Protein AF-A0A257PVN3-F1 (afdb_monomer_lite)

Secondary structure (DSSP, 8-state):
--HHHHHHHHHHHHHHHHHHHHHHHHHHHHHHHHHHHHS----THHHHHHHHHHHHHHHHHHHHHHHHHHHHHHHHHHHHHHHHH--

Structure (mmCIF, N/CA/C/O backbone):
data_AF-A0A257PVN3-F1
#
_entry.id   AF-A0A257PVN3-F1
#
loop_
_atom_site.group_PDB
_atom_site.id
_atom_site.type_symbol
_atom_site.label_atom_id
_atom_site.label_alt_id
_atom_site.label_comp_id
_atom_site.label_asym_id
_atom_site.label_entity_id
_atom_site.label_seq_id
_atom_site.pdbx_PDB_ins_code
_atom_site.Cartn_x
_atom_site.Cartn_y
_atom_site.Cartn_z
_atom_site.occupancy
_atom_site.B_iso_or_equiv
_atom_site.auth_seq_id
_atom_site.auth_comp_id
_atom_site.auth_asym_id
_atom_site.auth_atom_id
_atom_site.pdbx_PDB_model_num
ATOM 1 N N . MET A 1 1 ? 12.544 1.185 -27.029 1.00 70.56 1 MET A N 1
ATOM 2 C CA . MET A 1 1 ? 11.362 1.541 -26.207 1.00 70.56 1 MET A CA 1
ATOM 3 C C . MET A 1 1 ? 11.024 3.000 -26.465 1.00 70.56 1 MET A C 1
ATOM 5 O O . MET A 1 1 ? 11.942 3.809 -26.446 1.00 70.56 1 MET A O 1
ATOM 9 N N . SER A 1 2 ? 9.765 3.351 -26.749 1.00 83.69 2 SER A N 1
ATOM 10 C CA . SER A 1 2 ? 9.387 4.767 -26.874 1.00 83.69 2 SER A CA 1
ATOM 11 C C . SER A 1 2 ? 9.352 5.434 -25.486 1.00 83.69 2 SER A C 1
ATOM 13 O O . SER A 1 2 ? 9.044 4.752 -24.505 1.00 83.69 2 SER A O 1
ATOM 15 N N . PRO A 1 3 ? 9.615 6.751 -25.370 1.00 82.00 3 PRO A N 1
ATOM 16 C CA . PRO A 1 3 ? 9.555 7.461 -24.086 1.00 82.00 3 PRO A CA 1
ATOM 17 C C . PRO A 1 3 ? 8.208 7.304 -23.359 1.00 82.00 3 PRO A C 1
ATOM 19 O O . PRO A 1 3 ? 8.166 7.206 -22.136 1.00 82.00 3 PRO A O 1
ATOM 22 N N . ALA A 1 4 ? 7.109 7.210 -24.116 1.00 87.56 4 ALA A N 1
ATOM 23 C CA . ALA A 1 4 ? 5.767 7.000 -23.574 1.00 87.56 4 ALA A CA 1
ATOM 24 C C . ALA A 1 4 ? 5.559 5.592 -22.981 1.00 87.56 4 ALA A C 1
ATOM 26 O O . ALA A 1 4 ? 4.834 5.438 -22.003 1.00 87.56 4 ALA A O 1
ATOM 27 N N . ALA A 1 5 ? 6.200 4.561 -23.540 1.00 87.62 5 ALA A N 1
ATOM 28 C CA . ALA A 1 5 ? 6.107 3.201 -23.003 1.00 87.62 5 ALA A CA 1
ATOM 29 C C . ALA A 1 5 ? 6.841 3.068 -21.659 1.00 87.62 5 ALA A C 1
ATOM 31 O O . ALA A 1 5 ? 6.376 2.365 -20.765 1.00 87.62 5 ALA A O 1
ATOM 32 N N . VAL A 1 6 ? 7.963 3.778 -21.507 1.00 90.44 6 VAL A N 1
ATOM 33 C CA . VAL A 1 6 ? 8.732 3.832 -20.255 1.00 90.44 6 VAL A CA 1
ATOM 34 C C . VAL A 1 6 ? 7.903 4.499 -19.156 1.00 90.44 6 VAL A C 1
ATOM 36 O O . VAL A 1 6 ? 7.737 3.929 -18.081 1.00 90.44 6 VAL A O 1
ATOM 39 N N . SER A 1 7 ? 7.310 5.667 -19.429 1.00 93.00 7 SER A N 1
ATOM 40 C CA . SER A 1 7 ? 6.499 6.362 -18.424 1.00 93.00 7 SER A CA 1
ATOM 41 C C . SER A 1 7 ? 5.266 5.554 -18.013 1.00 93.00 7 SER A C 1
ATOM 43 O O . SER A 1 7 ? 5.000 5.422 -16.821 1.00 93.00 7 SER A O 1
ATOM 45 N N . LEU A 1 8 ? 4.541 4.962 -18.967 1.00 94.06 8 LEU A N 1
ATOM 46 C CA . LEU A 1 8 ? 3.362 4.144 -18.672 1.00 94.06 8 LEU A CA 1
ATOM 47 C C . LEU A 1 8 ? 3.714 2.895 -17.846 1.00 94.06 8 LEU A C 1
ATOM 49 O O . LEU A 1 8 ? 3.006 2.566 -16.892 1.00 94.06 8 LEU A O 1
ATOM 53 N N . GLY A 1 9 ? 4.825 2.229 -18.175 1.00 93.62 9 GLY A N 1
ATOM 54 C CA . GLY A 1 9 ? 5.339 1.098 -17.401 1.00 93.62 9 GLY A CA 1
ATOM 55 C C . GLY A 1 9 ? 5.687 1.484 -15.959 1.00 93.62 9 GLY A C 1
ATOM 56 O O . GLY A 1 9 ? 5.334 0.772 -15.024 1.00 93.62 9 GLY A O 1
ATOM 57 N N . ALA A 1 10 ? 6.288 2.659 -15.757 1.00 94.69 10 ALA A N 1
ATOM 58 C CA . ALA A 1 10 ? 6.586 3.158 -14.417 1.00 94.69 10 ALA A CA 1
ATOM 59 C C . ALA A 1 10 ? 5.312 3.442 -13.599 1.00 94.69 10 ALA A C 1
ATOM 61 O O . ALA A 1 10 ? 5.233 3.067 -12.430 1.00 94.69 10 ALA A O 1
ATOM 62 N N . TRP A 1 11 ? 4.298 4.072 -14.204 1.00 95.88 11 TRP A N 1
ATOM 63 C CA . TRP A 1 11 ? 3.036 4.379 -13.517 1.00 95.88 11 TRP A CA 1
ATOM 64 C C . TRP A 1 11 ? 2.242 3.128 -13.139 1.00 95.88 11 TRP A C 1
ATOM 66 O O . TRP A 1 11 ? 1.646 3.087 -12.064 1.00 95.88 11 TRP A O 1
ATOM 76 N N . THR A 1 12 ? 2.243 2.111 -13.999 1.00 94.62 12 THR A N 1
ATOM 77 C CA . THR A 1 12 ? 1.563 0.833 -13.731 1.00 94.62 12 THR A CA 1
ATOM 78 C C . THR A 1 12 ? 2.254 0.055 -12.613 1.00 94.62 12 THR A C 1
ATOM 80 O O . THR A 1 12 ? 1.591 -0.307 -11.643 1.00 94.62 12 THR A O 1
ATOM 83 N N . ALA A 1 13 ? 3.583 -0.082 -12.664 1.00 95.62 13 ALA A N 1
ATOM 84 C CA . ALA A 1 13 ? 4.361 -0.703 -11.590 1.00 95.62 13 ALA A CA 1
ATOM 85 C C . ALA A 1 13 ? 4.183 0.022 -10.244 1.00 95.62 13 ALA A C 1
ATOM 87 O O . ALA A 1 13 ? 4.055 -0.610 -9.197 1.00 95.62 13 ALA A O 1
ATOM 88 N N . PHE A 1 14 ? 4.123 1.357 -10.265 1.00 96.19 14 PHE A N 1
ATOM 89 C CA . PHE A 1 14 ? 3.829 2.143 -9.071 1.00 96.19 14 PHE A CA 1
ATOM 90 C C . PHE A 1 14 ? 2.423 1.856 -8.531 1.00 96.19 14 PHE A C 1
ATOM 92 O O . PHE A 1 14 ? 2.265 1.605 -7.339 1.00 96.19 14 PHE A O 1
ATOM 99 N N . ALA A 1 15 ? 1.401 1.860 -9.390 1.00 95.88 15 ALA A N 1
ATOM 100 C CA . ALA A 1 15 ? 0.023 1.609 -8.980 1.00 95.88 15 ALA A CA 1
ATOM 101 C C . ALA A 1 15 ? -0.165 0.215 -8.358 1.00 95.88 15 ALA A C 1
ATOM 103 O O . ALA A 1 15 ? -0.880 0.092 -7.366 1.00 95.88 15 ALA A O 1
ATOM 104 N N . GLU A 1 16 ? 0.499 -0.813 -8.887 1.00 94.94 16 GLU A N 1
ATOM 105 C CA . GLU A 1 16 ? 0.483 -2.168 -8.317 1.00 94.94 16 GLU A CA 1
ATOM 106 C C . GLU A 1 16 ? 1.181 -2.232 -6.952 1.00 94.94 16 GLU A C 1
ATOM 108 O O . GLU A 1 16 ? 0.684 -2.883 -6.031 1.00 94.94 16 GLU A O 1
ATOM 113 N N . LEU A 1 17 ? 2.282 -1.491 -6.786 1.00 95.75 17 LEU A N 1
ATOM 114 C CA . LEU A 1 17 ? 3.031 -1.440 -5.533 1.00 95.75 17 LEU A CA 1
ATOM 115 C C . LEU A 1 17 ? 2.249 -0.744 -4.410 1.00 95.75 17 LEU A C 1
ATOM 117 O O . LEU A 1 17 ? 2.143 -1.279 -3.309 1.00 95.75 17 LEU A O 1
ATOM 121 N N . VAL A 1 18 ? 1.721 0.461 -4.648 1.00 95.62 18 VAL A N 1
ATOM 122 C CA . VAL A 1 18 ? 1.060 1.253 -3.587 1.00 95.62 18 VAL A CA 1
ATOM 123 C C . VAL A 1 18 ? -0.455 1.096 -3.535 1.00 95.62 18 VAL A C 1
ATOM 125 O O . VAL A 1 18 ? -1.041 1.329 -2.478 1.00 95.62 18 VAL A O 1
ATOM 128 N N . GLY A 1 19 ? -1.109 0.693 -4.622 1.00 94.94 19 GLY A N 1
ATOM 129 C CA . GLY A 1 19 ? -2.571 0.623 -4.716 1.00 94.94 19 GLY A CA 1
ATOM 130 C C . GLY A 1 19 ? -3.231 -0.165 -3.578 1.00 94.94 19 GLY A C 1
ATOM 131 O O . GLY A 1 19 ? -4.095 0.387 -2.888 1.00 94.94 19 GLY A O 1
ATOM 132 N N . PRO A 1 20 ? -2.800 -1.410 -3.302 1.00 94.62 20 PRO A N 1
ATOM 133 C CA . PRO A 1 20 ? -3.370 -2.222 -2.226 1.00 94.62 20 PRO A CA 1
ATOM 134 C C . PRO A 1 20 ? -3.185 -1.586 -0.842 1.00 94.62 20 PRO A C 1
ATOM 136 O O . PRO A 1 20 ? -4.115 -1.559 -0.033 1.00 94.62 20 PRO A O 1
ATOM 139 N N . ALA A 1 21 ? -2.010 -1.005 -0.585 1.00 95.56 21 ALA A N 1
ATOM 140 C CA . ALA A 1 21 ? -1.705 -0.324 0.672 1.00 95.56 21 ALA A CA 1
ATOM 141 C C . ALA A 1 21 ? -2.571 0.913 0.888 1.00 95.56 21 ALA A C 1
ATOM 143 O O . ALA A 1 21 ? -3.121 1.096 1.975 1.00 95.56 21 ALA A O 1
ATOM 144 N N . LEU A 1 22 ? -2.750 1.725 -0.151 1.00 96.00 22 LEU A N 1
ATOM 145 C CA . LEU A 1 22 ? -3.610 2.902 -0.098 1.00 96.00 22 LEU A CA 1
ATOM 146 C C . LEU A 1 22 ? -5.065 2.517 0.177 1.00 96.00 22 LEU A C 1
ATOM 148 O O . LEU A 1 22 ? -5.692 3.116 1.049 1.00 96.00 22 LEU A O 1
ATOM 152 N N . GLY A 1 23 ? -5.580 1.489 -0.504 1.00 96.50 23 GLY A N 1
ATOM 153 C CA . GLY A 1 23 ? -6.943 0.999 -0.296 1.00 96.50 23 GLY A CA 1
ATOM 154 C C . GLY A 1 23 ? -7.185 0.527 1.140 1.00 96.50 23 GLY A C 1
ATOM 155 O O . GLY A 1 23 ? -8.127 0.976 1.794 1.00 96.50 23 GLY A O 1
ATOM 156 N N . VAL A 1 24 ? -6.299 -0.323 1.668 1.00 96.62 24 VAL A N 1
ATOM 157 C CA . VAL A 1 24 ? -6.420 -0.832 3.044 1.00 96.62 24 VAL A CA 1
ATOM 158 C C . VAL A 1 24 ? -6.292 0.294 4.071 1.00 96.62 24 VAL A C 1
ATOM 160 O O . VAL A 1 24 ? -7.112 0.391 4.988 1.00 96.62 24 VAL A O 1
ATOM 163 N N . MET A 1 25 ? -5.303 1.178 3.920 1.00 96.44 25 MET A N 1
ATOM 164 C CA . MET A 1 25 ? -5.092 2.277 4.867 1.00 96.44 25 MET A CA 1
ATOM 165 C C . MET A 1 25 ? -6.225 3.304 4.837 1.00 96.44 25 MET A C 1
ATOM 167 O O . MET A 1 25 ? -6.559 3.859 5.886 1.00 96.44 25 MET A O 1
ATOM 171 N N . LEU A 1 26 ? -6.850 3.524 3.678 1.00 97.06 26 LEU A N 1
ATOM 172 C CA . LEU A 1 26 ? -8.037 4.365 3.550 1.00 97.06 26 LEU A CA 1
ATOM 173 C C . LEU A 1 26 ? -9.210 3.787 4.348 1.00 97.06 26 LEU A C 1
ATOM 175 O O . LEU A 1 26 ? -9.803 4.497 5.160 1.00 97.06 26 LEU A O 1
ATOM 179 N N . VAL A 1 27 ? -9.512 2.497 4.163 1.00 97.69 27 VAL A N 1
ATOM 180 C CA . VAL A 1 27 ? -10.606 1.817 4.876 1.00 97.69 27 VAL A CA 1
ATOM 181 C C . VAL A 1 27 ? -10.371 1.844 6.384 1.00 97.69 27 VAL A C 1
ATOM 183 O O . VAL A 1 27 ? -11.265 2.220 7.140 1.00 97.69 27 VAL A O 1
ATOM 186 N N . ILE A 1 28 ? -9.158 1.511 6.832 1.00 96.75 28 ILE A N 1
ATOM 187 C CA . ILE A 1 28 ? -8.812 1.523 8.258 1.00 96.75 28 ILE A CA 1
ATOM 188 C C . ILE A 1 28 ? -8.880 2.939 8.830 1.00 96.75 28 ILE A C 1
ATOM 190 O O . ILE A 1 28 ? -9.434 3.141 9.911 1.00 96.75 28 ILE A O 1
ATOM 194 N N . GLY A 1 29 ? -8.327 3.929 8.126 1.00 94.69 29 GLY A N 1
ATOM 195 C CA . GLY A 1 29 ? -8.345 5.324 8.561 1.00 94.69 29 GLY A CA 1
ATOM 196 C C . GLY A 1 29 ? -9.767 5.859 8.710 1.00 94.69 29 GLY A C 1
ATOM 197 O O . GLY A 1 29 ? -10.085 6.477 9.725 1.00 94.69 29 GLY A O 1
ATOM 198 N N . LEU A 1 30 ? -10.637 5.548 7.748 1.00 96.25 30 LEU A N 1
ATOM 199 C CA . LEU A 1 30 ? -12.046 5.919 7.794 1.00 96.25 30 LEU A CA 1
ATOM 200 C C . LEU A 1 30 ? -12.774 5.219 8.949 1.00 96.25 30 LEU A C 1
ATOM 202 O O . LEU A 1 30 ? -13.414 5.885 9.761 1.00 96.25 30 LEU A O 1
ATOM 206 N N . ALA A 1 31 ? -12.641 3.895 9.061 1.00 95.19 31 ALA A N 1
ATOM 207 C CA . ALA A 1 31 ? -13.314 3.110 10.094 1.00 95.19 31 ALA A CA 1
ATOM 208 C C . ALA A 1 31 ? -12.896 3.544 11.506 1.00 95.19 31 ALA A C 1
ATOM 210 O O . ALA A 1 31 ? -13.741 3.778 12.372 1.00 95.19 31 ALA A O 1
ATOM 211 N N . THR A 1 32 ? -11.590 3.707 11.731 1.00 94.25 32 THR A N 1
ATOM 212 C CA . THR A 1 32 ? -11.062 4.151 13.027 1.00 94.25 32 THR A CA 1
ATOM 213 C C . THR A 1 32 ? -11.453 5.594 13.338 1.00 94.2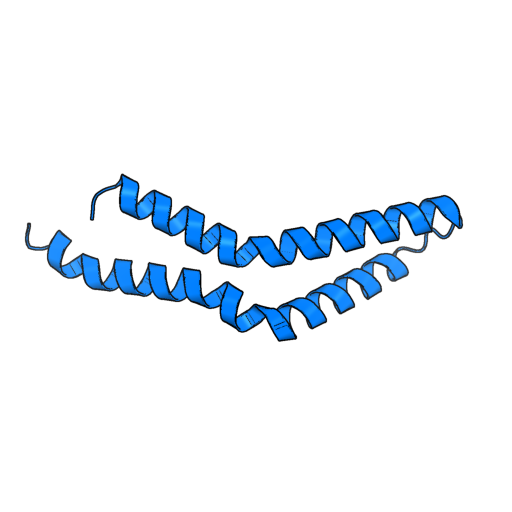5 32 THR A C 1
ATOM 215 O O . THR A 1 32 ? -11.836 5.865 14.471 1.00 94.25 32 THR A O 1
ATOM 218 N N . GLY A 1 33 ? -11.458 6.504 12.358 1.00 93.56 33 GLY A N 1
ATOM 219 C CA . GLY A 1 33 ? -11.890 7.892 12.561 1.00 93.56 33 GLY A CA 1
ATOM 220 C C . GLY A 1 33 ? -13.367 8.022 12.953 1.00 93.56 33 GLY A C 1
ATOM 221 O O . GLY A 1 33 ? -13.708 8.790 13.860 1.00 93.56 33 GLY A O 1
ATOM 222 N N . VAL A 1 34 ? -14.243 7.231 12.321 1.00 94.69 34 VAL A N 1
ATOM 223 C CA . VAL A 1 34 ? -15.670 7.163 12.682 1.00 94.69 34 VAL A CA 1
ATOM 224 C C . VAL A 1 34 ? -15.838 6.616 14.096 1.00 94.69 34 VAL A C 1
ATOM 226 O O . VAL A 1 34 ? -16.535 7.232 14.900 1.00 94.69 34 VAL A O 1
ATOM 229 N N . LEU A 1 35 ? -15.160 5.511 14.429 1.00 92.25 35 LEU A N 1
ATOM 230 C CA . LEU A 1 35 ? -15.208 4.912 15.767 1.00 92.25 35 LEU A CA 1
ATOM 231 C C . LEU A 1 35 ? -14.749 5.892 16.848 1.00 92.25 35 LEU A C 1
ATOM 233 O O . LEU A 1 35 ? -15.466 6.086 17.823 1.00 92.25 35 LEU A O 1
ATOM 237 N N . GLN A 1 36 ? -13.608 6.554 16.650 1.00 91.69 36 GLN A N 1
ATOM 238 C CA . GLN A 1 36 ? -13.071 7.535 17.599 1.00 91.69 36 GLN A CA 1
ATOM 239 C C . GLN A 1 36 ? -14.038 8.695 17.854 1.00 91.69 36 GLN A C 1
ATOM 241 O O . GLN A 1 36 ? -14.158 9.180 18.979 1.00 91.69 36 GLN A O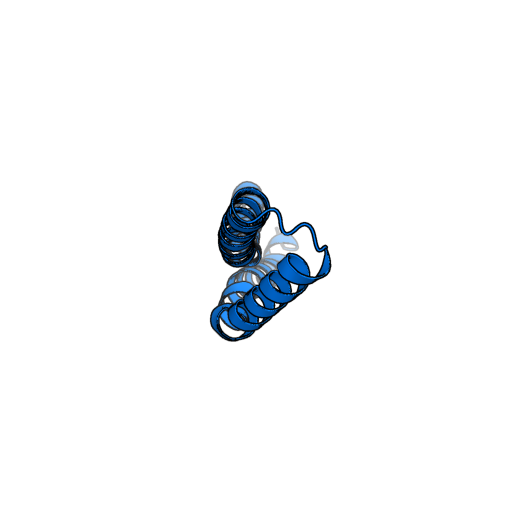 1
ATOM 246 N N . THR A 1 37 ? -14.745 9.139 16.814 1.00 93.69 37 THR A N 1
ATOM 247 C CA . THR A 1 37 ? -15.727 10.223 16.929 1.00 93.69 37 THR A CA 1
ATOM 248 C C . THR A 1 37 ? -17.012 9.747 17.606 1.00 93.69 37 THR A C 1
ATOM 250 O O . THR A 1 37 ? -17.536 10.441 18.474 1.00 93.69 37 THR A O 1
ATOM 253 N N . ALA A 1 38 ? -17.504 8.559 17.247 1.00 94.31 38 ALA A N 1
ATOM 254 C CA . ALA A 1 38 ? -18.761 8.009 17.750 1.00 94.31 38 ALA A CA 1
ATOM 255 C C . ALA A 1 38 ? -18.689 7.587 19.228 1.00 94.31 38 ALA A C 1
ATOM 257 O O . ALA A 1 38 ? -19.657 7.773 19.960 1.00 94.31 38 ALA A O 1
ATOM 258 N N . THR A 1 39 ? -17.556 7.038 19.678 1.00 92.25 39 THR A N 1
ATOM 259 C CA . THR A 1 39 ? -17.378 6.547 21.060 1.00 92.25 39 THR A CA 1
ATOM 260 C 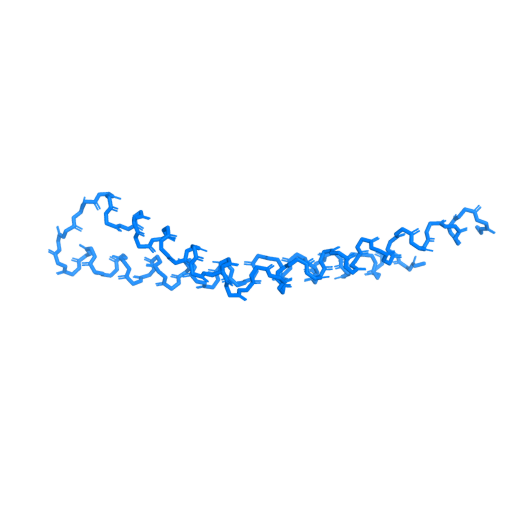C . THR A 1 39 ? -16.652 7.530 21.974 1.00 92.25 39 THR A C 1
ATOM 262 O O . THR A 1 39 ? -16.455 7.235 23.148 1.00 92.25 39 THR A O 1
ATOM 265 N N . GLN A 1 40 ? -16.239 8.689 21.450 1.00 92.12 40 GLN A N 1
ATOM 266 C CA . GLN A 1 40 ? -15.418 9.688 22.148 1.00 92.12 40 GLN A CA 1
ATOM 267 C C . GLN A 1 40 ? -14.046 9.170 22.633 1.00 92.12 40 GLN A C 1
ATOM 269 O O . GLN A 1 40 ? -13.361 9.854 23.394 1.00 92.12 40 GLN A O 1
ATOM 274 N N . VAL A 1 41 ? -13.590 8.002 22.164 1.00 86.50 41 VAL A N 1
ATOM 275 C CA . VAL A 1 41 ? -12.255 7.472 22.477 1.00 86.50 41 VAL A CA 1
ATOM 276 C C . VAL A 1 41 ? -11.214 8.162 21.593 1.00 86.50 41 VAL A C 1
ATOM 278 O O . VAL A 1 41 ? -11.155 7.936 20.385 1.00 86.50 41 VAL A O 1
ATOM 281 N N . ARG A 1 42 ? -10.360 8.998 22.196 1.00 82.88 42 ARG A N 1
ATOM 282 C CA . ARG A 1 42 ? -9.293 9.754 21.507 1.00 82.88 42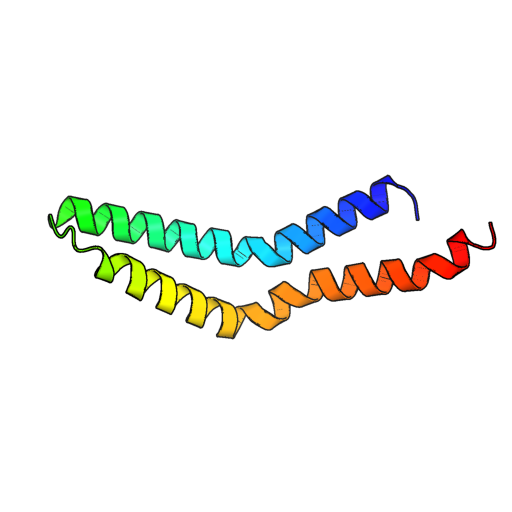 ARG A CA 1
ATOM 283 C C . ARG A 1 42 ? -7.896 9.316 21.942 1.00 82.88 42 ARG A C 1
ATOM 285 O O . ARG A 1 42 ? -6.992 10.124 22.129 1.00 82.88 42 ARG A O 1
ATOM 292 N N . GLU A 1 43 ? -7.718 8.018 22.112 1.00 89.12 43 GLU A N 1
ATOM 293 C CA . GLU A 1 43 ? -6.405 7.448 22.384 1.00 89.12 43 GLU A CA 1
ATOM 294 C C . GLU A 1 43 ? -5.643 7.250 21.072 1.00 89.12 43 GLU A C 1
ATOM 296 O O . GLU A 1 43 ? -6.132 6.618 20.132 1.00 89.12 43 GLU A O 1
ATOM 301 N N . ALA A 1 44 ? -4.432 7.801 20.996 1.00 85.69 44 ALA A N 1
ATOM 302 C CA . ALA A 1 44 ? -3.605 7.744 19.791 1.00 85.69 44 ALA A CA 1
ATOM 303 C C . ALA A 1 44 ? -3.101 6.322 19.461 1.00 85.69 44 ALA A C 1
ATOM 305 O O . ALA A 1 44 ? -2.767 6.030 18.313 1.00 85.69 44 ALA A O 1
ATOM 306 N N . SER A 1 45 ? -3.073 5.428 20.450 1.00 90.31 45 SER A N 1
ATOM 307 C CA . SER A 1 45 ? -2.593 4.043 20.352 1.00 90.31 45 SER A CA 1
ATOM 308 C C . SER A 1 45 ? -3.526 3.129 19.550 1.00 90.31 45 SER A C 1
ATOM 310 O O . SER A 1 45 ? -3.053 2.298 18.776 1.00 90.31 45 SER A O 1
ATOM 312 N N . VAL A 1 46 ? -4.845 3.297 19.676 1.00 91.31 46 VAL A N 1
ATOM 313 C CA . VAL A 1 46 ? -5.850 2.455 19.002 1.00 91.31 46 VAL A CA 1
ATOM 314 C C . VAL A 1 46 ? -5.712 2.468 17.470 1.00 91.31 46 VAL A C 1
ATOM 316 O O . VAL A 1 46 ? -5.516 1.400 16.887 1.00 91.31 46 VAL A O 1
ATOM 319 N N . PRO A 1 47 ? -5.754 3.623 16.773 1.00 91.69 47 PRO A N 1
ATOM 320 C CA . PRO A 1 47 ? -5.636 3.643 15.315 1.00 91.69 47 PRO A CA 1
ATOM 321 C C . PRO A 1 47 ? -4.255 3.179 14.844 1.00 91.69 47 PRO A C 1
ATOM 323 O O . PRO A 1 47 ? -4.141 2.639 13.748 1.00 91.69 47 PRO A O 1
ATOM 326 N N . PHE A 1 48 ? -3.211 3.366 15.655 1.00 93.06 48 PHE A N 1
ATOM 327 C CA . PHE A 1 48 ? -1.869 2.884 15.343 1.00 93.06 48 PHE A CA 1
ATOM 328 C C . PHE A 1 48 ? -1.817 1.352 15.295 1.00 93.06 48 PHE A C 1
ATOM 330 O O . PHE A 1 48 ? -1.368 0.793 14.295 1.00 93.06 48 PHE A O 1
ATOM 337 N N . ILE A 1 49 ? -2.348 0.674 16.319 1.00 95.31 49 ILE A N 1
ATOM 338 C CA . ILE A 1 49 ? -2.389 -0.796 16.377 1.00 95.31 49 ILE A CA 1
ATOM 339 C C . ILE A 1 49 ? -3.221 -1.362 15.221 1.00 95.31 49 ILE A C 1
ATOM 341 O O . ILE A 1 49 ? -2.778 -2.286 14.541 1.00 95.31 49 ILE A O 1
ATOM 345 N N . VAL A 1 50 ? -4.398 -0.786 14.950 1.00 94.81 50 VAL A N 1
ATOM 346 C CA . VAL A 1 50 ? -5.268 -1.260 13.860 1.00 94.81 50 VAL A CA 1
ATOM 347 C C . VAL A 1 50 ? -4.589 -1.086 12.496 1.00 94.81 50 VAL A C 1
ATOM 349 O O . VAL A 1 50 ? -4.615 -2.005 11.678 1.00 94.81 50 VAL A O 1
ATOM 352 N N . LYS A 1 51 ? -3.924 0.053 12.252 1.00 94.56 51 LYS A N 1
ATOM 353 C CA . LYS A 1 51 ? -3.153 0.279 11.016 1.00 94.56 51 LYS A CA 1
ATOM 354 C C . LYS A 1 51 ? -1.990 -0.698 10.877 1.00 94.56 51 LYS A C 1
ATOM 356 O O . LYS A 1 51 ? -1.796 -1.236 9.792 1.00 94.56 51 LYS A O 1
ATOM 361 N N . LEU A 1 52 ? -1.245 -0.959 11.953 1.00 96.31 52 LEU A N 1
ATOM 362 C CA . LEU A 1 52 ? -0.156 -1.939 11.941 1.00 96.31 52 LEU A CA 1
ATOM 363 C C . LEU A 1 52 ? -0.654 -3.345 11.609 1.00 96.31 52 LEU A C 1
ATOM 365 O O . LEU A 1 52 ? -0.076 -4.003 10.747 1.00 96.31 52 LEU A O 1
ATOM 369 N N . ALA A 1 53 ? -1.740 -3.786 12.246 1.00 97.25 53 ALA A N 1
ATOM 370 C CA . ALA A 1 53 ? -2.344 -5.085 11.966 1.00 97.25 53 ALA A CA 1
ATOM 371 C C . ALA A 1 53 ? -2.801 -5.185 10.501 1.00 97.25 53 ALA A C 1
ATOM 373 O O . ALA A 1 53 ? -2.538 -6.185 9.836 1.00 97.25 53 ALA A O 1
ATOM 374 N N . GLY A 1 54 ? -3.417 -4.122 9.976 1.00 97.00 54 GLY A N 1
ATOM 375 C CA . GLY A 1 54 ? -3.807 -4.040 8.572 1.00 97.00 54 GLY A CA 1
ATOM 376 C C . GLY A 1 54 ? -2.627 -4.101 7.608 1.00 97.00 54 GLY A C 1
ATOM 377 O O . GLY A 1 54 ? -2.695 -4.811 6.609 1.00 97.00 54 GLY A O 1
ATOM 378 N N . LEU A 1 55 ? -1.531 -3.401 7.915 1.00 96.25 55 LEU A N 1
ATOM 379 C CA . LEU A 1 55 ? -0.319 -3.437 7.098 1.00 96.25 55 LEU A CA 1
ATOM 380 C C . LEU A 1 55 ? 0.318 -4.829 7.114 1.00 96.25 55 LEU A C 1
ATOM 382 O O . LEU A 1 55 ? 0.681 -5.328 6.057 1.00 96.25 55 LEU A O 1
ATOM 386 N N . ALA A 1 56 ? 0.410 -5.467 8.284 1.00 96.94 56 ALA A N 1
ATOM 387 C CA . ALA A 1 56 ? 0.953 -6.816 8.420 1.00 96.94 56 ALA A CA 1
ATOM 388 C C . ALA A 1 56 ? 0.117 -7.853 7.653 1.00 96.94 56 ALA A C 1
ATOM 390 O O . ALA 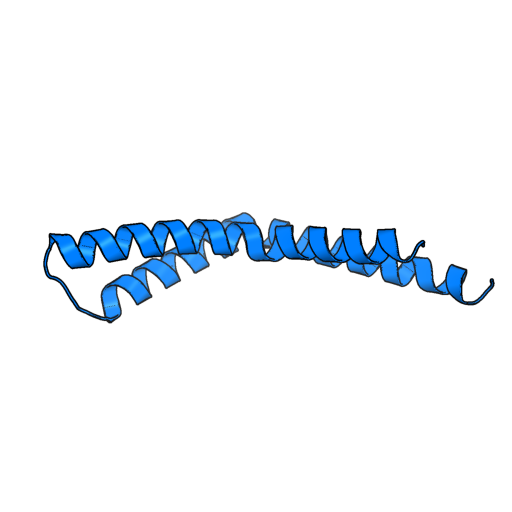A 1 56 ? 0.668 -8.697 6.947 1.00 96.94 56 ALA A O 1
ATOM 391 N N . ALA A 1 57 ? -1.213 -7.774 7.749 1.00 96.94 57 ALA A N 1
ATOM 392 C CA . ALA A 1 57 ? -2.109 -8.641 6.991 1.00 96.94 57 ALA A CA 1
ATOM 393 C C . ALA A 1 57 ? -1.970 -8.406 5.479 1.00 96.94 57 ALA A C 1
ATOM 395 O O . ALA A 1 57 ? -1.868 -9.360 4.708 1.00 96.94 57 ALA A O 1
ATOM 396 N N . LEU A 1 58 ? -1.908 -7.140 5.060 1.00 96.94 58 LEU A N 1
ATOM 397 C CA . LEU A 1 58 ? -1.733 -6.778 3.662 1.00 96.94 58 LEU A CA 1
ATOM 398 C C . LEU A 1 58 ? -0.420 -7.321 3.100 1.00 96.94 58 LEU A C 1
ATOM 400 O O . LEU A 1 58 ? -0.443 -7.979 2.066 1.00 96.94 58 LEU A O 1
ATOM 40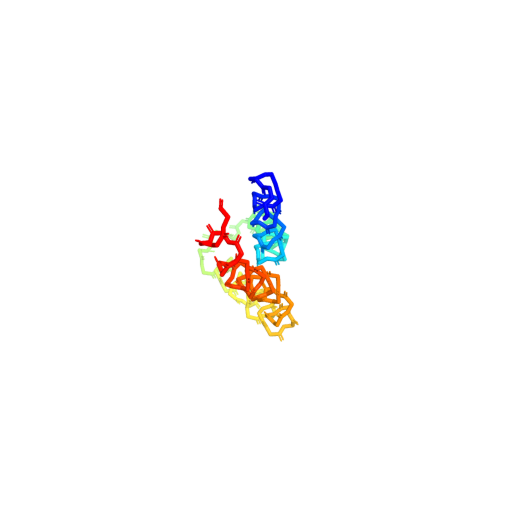4 N N . THR A 1 59 ? 0.715 -7.066 3.751 1.00 94.31 59 THR A N 1
ATOM 405 C CA . THR A 1 59 ? 2.017 -7.526 3.247 1.00 94.31 59 THR A CA 1
ATOM 406 C C . THR A 1 59 ? 2.122 -9.047 3.252 1.00 94.31 59 THR A C 1
ATOM 408 O O . THR A 1 59 ? 2.736 -9.606 2.348 1.00 94.31 59 THR A O 1
ATOM 411 N N . SER A 1 60 ? 1.467 -9.725 4.199 1.00 95.94 60 SER A N 1
ATOM 412 C CA . SER A 1 60 ? 1.418 -11.192 4.240 1.00 95.94 60 SER A CA 1
ATOM 413 C C . SER A 1 60 ? 0.671 -11.803 3.050 1.00 95.94 60 SER A C 1
ATOM 415 O O . SER A 1 60 ? 1.032 -12.886 2.602 1.00 95.94 60 SER A O 1
ATOM 417 N N . VAL A 1 61 ? -0.365 -11.130 2.534 1.00 95.12 61 VAL A N 1
ATOM 418 C CA . VAL A 1 61 ? -1.214 -11.660 1.450 1.00 95.12 61 VAL A CA 1
ATOM 419 C C . VAL A 1 61 ? -0.823 -11.096 0.083 1.00 95.12 61 VAL A C 1
ATOM 421 O O . VAL A 1 61 ? -0.670 -11.842 -0.880 1.00 95.12 61 VAL A O 1
ATOM 424 N N . ALA A 1 62 ? -0.664 -9.778 -0.013 1.00 94.81 62 ALA A N 1
ATOM 425 C CA . ALA A 1 62 ? -0.439 -9.053 -1.260 1.00 94.81 62 ALA A CA 1
ATOM 426 C C . ALA A 1 62 ? 1.036 -8.709 -1.518 1.00 94.81 62 ALA A C 1
ATOM 428 O O . ALA A 1 62 ? 1.351 -8.227 -2.603 1.00 94.81 62 ALA A O 1
ATOM 429 N N . GLY A 1 63 ? 1.942 -8.971 -0.566 1.00 92.50 63 GLY A N 1
ATOM 430 C CA . GLY A 1 63 ? 3.366 -8.640 -0.683 1.00 92.50 63 GLY A CA 1
ATOM 431 C C . GLY A 1 63 ? 4.014 -9.108 -1.993 1.00 92.50 63 GLY A C 1
ATOM 432 O O . GLY A 1 63 ? 4.619 -8.282 -2.674 1.00 92.50 63 GLY A O 1
ATOM 433 N N . PRO A 1 64 ? 3.848 -10.381 -2.408 1.00 93.06 64 PRO A N 1
ATOM 434 C CA . PRO A 1 64 ? 4.400 -10.857 -3.675 1.00 93.06 64 PRO A CA 1
ATOM 435 C C . PRO A 1 64 ? 3.836 -10.116 -4.894 1.00 93.06 64 PRO A C 1
ATOM 437 O O . PRO A 1 64 ? 4.594 -9.715 -5.770 1.00 93.06 64 PRO A O 1
ATOM 440 N N . TRP A 1 65 ? 2.519 -9.889 -4.943 1.00 92.88 65 TRP A N 1
ATOM 441 C CA . TRP A 1 65 ? 1.876 -9.210 -6.073 1.00 92.88 65 TRP A CA 1
ATOM 442 C C . TRP A 1 65 ? 2.308 -7.742 -6.191 1.00 92.88 65 TRP A C 1
ATOM 444 O O . TRP A 1 65 ? 2.582 -7.271 -7.290 1.00 92.88 65 TRP A O 1
ATOM 454 N N . MET A 1 66 ? 2.469 -7.049 -5.061 1.00 94.38 66 MET A N 1
ATOM 455 C CA . MET A 1 66 ? 2.952 -5.664 -5.017 1.00 94.38 66 MET A CA 1
ATOM 456 C C . MET A 1 66 ? 4.362 -5.505 -5.616 1.00 94.38 66 MET A C 1
ATOM 458 O O . MET A 1 66 ? 4.686 -4.441 -6.139 1.00 94.38 66 MET A O 1
ATOM 462 N N . MET A 1 67 ? 5.199 -6.548 -5.556 1.00 94.94 67 MET A N 1
ATOM 463 C CA . MET A 1 67 ? 6.575 -6.509 -6.068 1.00 94.94 67 MET A CA 1
ATOM 464 C C . MET A 1 67 ? 6.692 -6.901 -7.547 1.00 94.94 67 MET A C 1
ATOM 466 O O . MET A 1 67 ? 7.567 -6.388 -8.246 1.00 94.94 67 MET A O 1
ATOM 470 N N . GLN A 1 68 ? 5.792 -7.756 -8.043 1.00 94.38 68 GLN A N 1
ATOM 471 C CA . GLN A 1 68 ? 5.832 -8.297 -9.410 1.00 94.38 68 GLN A CA 1
ATOM 472 C C . GLN A 1 68 ? 5.873 -7.211 -10.493 1.00 94.38 68 GLN A C 1
ATOM 474 O O . GLN A 1 68 ? 6.656 -7.322 -11.437 1.00 94.38 68 GLN A O 1
ATOM 479 N N . GLY A 1 69 ? 5.077 -6.146 -10.350 1.00 92.31 69 GLY A N 1
ATOM 480 C CA . GLY A 1 69 ? 5.048 -5.041 -11.312 1.00 92.31 69 GLY A CA 1
ATOM 481 C C . GLY A 1 69 ? 6.378 -4.300 -11.418 1.00 92.31 69 GLY A C 1
ATOM 482 O O . GLY A 1 69 ? 6.854 -3.999 -12.515 1.00 92.31 69 GLY A O 1
ATOM 483 N N . VAL A 1 70 ? 7.018 -4.045 -10.273 1.00 95.00 70 VAL A N 1
ATOM 484 C CA . VAL A 1 70 ? 8.311 -3.349 -10.201 1.00 95.00 70 VAL A CA 1
ATOM 485 C C . VAL A 1 70 ? 9.429 -4.222 -10.757 1.00 95.00 70 VAL A C 1
ATOM 487 O O . VAL A 1 70 ? 10.236 -3.741 -11.552 1.00 95.00 70 VAL A O 1
ATOM 490 N N . GLU A 1 71 ? 9.459 -5.501 -10.382 1.00 96.19 71 GLU A N 1
ATOM 491 C CA . GLU A 1 71 ? 10.435 -6.464 -10.896 1.00 96.19 71 GLU A CA 1
ATOM 492 C C . GLU A 1 71 ? 10.312 -6.616 -12.416 1.00 96.19 71 GLU A C 1
ATOM 494 O O . GLU A 1 71 ? 11.299 -6.451 -13.133 1.00 96.19 71 GLU A O 1
ATOM 499 N N . GLY A 1 72 ? 9.096 -6.832 -12.926 1.00 94.94 72 GLY A N 1
ATOM 500 C CA . GLY A 1 72 ? 8.845 -6.978 -14.359 1.00 94.94 72 GLY A CA 1
ATOM 501 C C . GLY A 1 72 ? 9.208 -5.725 -15.159 1.00 94.94 72 GLY A C 1
ATOM 502 O O . GLY A 1 72 ? 9.837 -5.819 -16.218 1.00 94.94 72 GLY A O 1
ATOM 503 N N . TYR A 1 73 ? 8.869 -4.540 -14.644 1.00 94.38 73 TYR A N 1
ATOM 504 C CA . TYR A 1 73 ? 9.254 -3.276 -15.271 1.00 94.38 73 TYR A CA 1
ATOM 505 C C . TYR A 1 73 ? 10.777 -3.086 -15.284 1.00 94.38 73 TYR A C 1
ATOM 507 O O . TYR A 1 73 ? 11.341 -2.734 -16.323 1.00 94.38 73 TYR A O 1
ATOM 515 N N . ALA A 1 74 ? 11.456 -3.377 -14.170 1.00 94.25 74 ALA A N 1
ATOM 516 C CA . ALA A 1 74 ? 12.910 -3.298 -14.084 1.00 94.25 74 ALA A CA 1
ATOM 517 C C . ALA A 1 74 ? 13.581 -4.255 -15.079 1.00 94.25 74 ALA A C 1
ATOM 519 O O . ALA A 1 74 ? 14.443 -3.828 -15.848 1.00 94.25 74 ALA A O 1
ATOM 520 N N . THR A 1 75 ? 13.157 -5.522 -15.132 1.00 95.12 75 THR A N 1
ATOM 521 C CA . THR A 1 75 ? 13.694 -6.511 -16.077 1.00 95.12 75 THR A CA 1
ATOM 522 C C . THR A 1 75 ? 13.530 -6.058 -17.527 1.00 95.12 75 THR A C 1
ATOM 524 O O . THR A 1 75 ? 14.502 -6.091 -18.283 1.00 95.12 75 THR A O 1
ATOM 527 N N . HIS A 1 76 ? 12.346 -5.578 -17.920 1.00 92.06 76 HIS A N 1
ATOM 528 C CA . HIS A 1 76 ? 12.133 -5.048 -19.270 1.00 92.06 76 HIS A CA 1
ATOM 529 C C . HIS A 1 76 ? 13.036 -3.856 -19.584 1.00 92.06 76 HIS A C 1
ATOM 531 O O . HIS A 1 76 ? 13.560 -3.764 -20.696 1.00 92.06 76 HIS A O 1
ATOM 537 N N . LEU A 1 77 ? 13.248 -2.963 -18.615 1.00 92.06 77 LEU A N 1
ATOM 538 C CA . LEU A 1 77 ? 14.118 -1.809 -18.794 1.00 92.06 77 LEU A CA 1
ATOM 539 C C . LEU A 1 77 ? 15.573 -2.241 -19.003 1.00 92.06 77 LEU A C 1
ATOM 541 O O . LEU A 1 77 ? 16.201 -1.791 -19.958 1.00 92.06 77 LEU A O 1
ATOM 545 N N . PHE A 1 78 ? 16.085 -3.159 -18.175 1.00 92.62 78 PHE A N 1
ATOM 546 C CA . PHE A 1 78 ? 17.445 -3.689 -18.306 1.00 92.62 78 PHE A CA 1
ATOM 547 C C . PHE A 1 78 ? 17.669 -4.401 -19.644 1.00 92.62 78 PHE A C 1
ATOM 549 O O . PHE A 1 78 ? 18.685 -4.168 -20.299 1.00 92.62 78 PHE A O 1
ATOM 556 N N . LEU A 1 79 ? 16.709 -5.216 -20.090 1.00 91.75 79 LEU A N 1
ATOM 557 C CA . LEU A 1 79 ? 16.781 -5.907 -21.382 1.00 91.75 79 LEU A CA 1
ATOM 558 C C . LEU A 1 79 ? 16.695 -4.951 -22.580 1.00 91.75 79 LEU A C 1
ATOM 560 O O . LEU A 1 79 ? 17.181 -5.280 -23.660 1.00 91.75 79 LEU A O 1
ATOM 564 N N . ALA A 1 80 ? 16.107 -3.766 -22.404 1.00 87.81 80 ALA A N 1
ATOM 565 C CA . ALA A 1 80 ? 16.025 -2.756 -23.452 1.00 87.81 80 ALA A CA 1
ATOM 566 C C . ALA A 1 80 ? 17.331 -1.955 -23.636 1.00 87.81 80 ALA A C 1
ATOM 568 O O . ALA A 1 80 ? 17.521 -1.374 -24.705 1.00 87.81 80 ALA A O 1
ATOM 569 N N . ILE A 1 81 ? 18.243 -1.938 -22.651 1.00 86.62 81 ILE A N 1
ATOM 570 C CA . ILE A 1 81 ? 19.491 -1.144 -22.689 1.00 86.62 81 ILE A CA 1
ATOM 571 C C . ILE A 1 81 ? 20.385 -1.480 -23.898 1.00 86.62 81 ILE A C 1
ATOM 573 O O . ILE A 1 81 ? 20.789 -0.549 -24.597 1.00 86.62 81 ILE A O 1
ATOM 577 N N . PRO A 1 82 ? 20.687 -2.755 -24.224 1.00 84.88 82 PRO A N 1
ATOM 578 C CA . PRO A 1 82 ? 21.561 -3.080 -25.355 1.00 84.88 82 PRO A CA 1
ATOM 579 C C . PRO A 1 82 ? 21.026 -2.589 -26.708 1.00 84.88 82 PRO A C 1
ATOM 581 O O . PRO A 1 82 ? 21.814 -2.265 -27.595 1.00 84.88 82 PRO A O 1
ATOM 584 N N . GLY A 1 83 ? 19.699 -2.514 -26.862 1.00 80.88 83 GLY A N 1
ATOM 585 C CA . GLY A 1 83 ? 19.040 -1.993 -28.063 1.00 80.88 83 GLY A CA 1
ATOM 586 C C . GLY A 1 83 ? 19.014 -0.464 -28.153 1.00 80.88 83 GLY A C 1
ATOM 587 O O . GLY A 1 83 ? 18.740 0.063 -29.223 1.00 80.88 83 GLY A O 1
ATOM 588 N N . LEU A 1 84 ? 19.301 0.240 -27.053 1.00 73.81 84 LEU A N 1
ATOM 589 C CA . LEU A 1 84 ? 19.451 1.701 -27.005 1.00 73.81 84 LEU A CA 1
ATOM 590 C C . LEU A 1 84 ? 20.900 2.157 -27.229 1.00 73.81 84 LEU A C 1
ATOM 592 O O . LEU A 1 84 ? 21.130 3.333 -27.472 1.00 73.81 84 LEU A O 1
ATOM 596 N N . LEU A 1 85 ? 21.870 1.247 -27.095 1.00 77.81 85 LEU A N 1
ATOM 597 C CA . LEU A 1 85 ? 23.294 1.528 -27.309 1.00 77.81 85 LEU A CA 1
ATOM 598 C C . LEU A 1 85 ? 23.750 1.259 -28.751 1.00 77.81 85 LEU A C 1
ATOM 600 O O . LEU A 1 85 ? 24.736 1.841 -29.191 1.00 77.81 85 LEU A O 1
ATOM 604 N N . HIS A 1 86 ? 23.065 0.364 -29.472 1.00 72.06 86 HIS A N 1
ATOM 605 C CA . HIS A 1 86 ? 23.406 -0.027 -30.849 1.00 72.06 86 HIS A CA 1
ATOM 606 C C . HIS A 1 86 ? 22.544 0.652 -31.934 1.00 72.06 86 HIS A C 1
ATOM 608 O O . HIS A 1 86 ? 22.623 0.259 -33.098 1.00 72.06 86 HIS A O 1
ATOM 614 N N . GLY A 1 87 ? 21.727 1.643 -31.574 1.00 54.31 87 GLY A N 1
ATOM 615 C CA . GLY A 1 87 ? 20.948 2.485 -32.490 1.00 54.31 87 GLY A CA 1
ATOM 616 C C . GLY A 1 87 ? 21.009 3.937 -32.052 1.00 54.31 87 GLY A C 1
ATOM 617 O O . GLY A 1 87 ? 20.879 4.806 -32.938 1.00 54.31 87 GLY A O 1
#

Foldseek 3Di:
DDPVVLVVLVVVLQCQQCVLVCVLLVVLVVVVVVVCVVVVPPDPVVSVVSSVVSVVVCCVPSVVRNCVSVVVSVVVVVVCVVVVVVD

Radius of gyration: 19.3 Å; chains: 1; bounding box: 42×22×55 Å

Sequence (87 aa):
MSPAAVSLGAWTAFAELVGPALGVMLVIGLATGVLQTATQVREASVPFIVKLAGLAALTSVAGPWMMQGVEGYATHLFLAIPGLLHG

pLDDT: mean 91.87, std 6.84, range [54.31, 97.69]